Protein AF-G4F973-F1 (afdb_monomer_lite)

Foldseek 3Di:
DPPPPDDQDPVLLVQLVVCVVPDDLVVSCVVSVHDSVVSVVSVVVVVPVVDDDD

Structure (mmCIF, N/CA/C/O backbone):
data_AF-G4F973-F1
#
_entry.id   AF-G4F973-F1
#
loop_
_atom_site.group_PDB
_atom_site.id
_atom_site.type_symbol
_atom_site.label_atom_id
_atom_site.label_alt_id
_atom_site.label_comp_id
_atom_site.label_asym_id
_atom_site.label_entity_id
_atom_site.label_seq_id
_atom_site.pdbx_PDB_ins_code
_atom_site.Cartn_x
_atom_site.Cartn_y
_atom_site.Cartn_z
_atom_site.occupancy
_atom_site.B_iso_or_equiv
_atom_site.auth_seq_id
_atom_site.auth_comp_id
_atom_site.auth_asym_id
_atom_site.auth_atom_id
_atom_site.pdbx_PDB_model_num
ATOM 1 N N . MET A 1 1 ? -21.948 3.934 -11.198 1.00 42.03 1 MET A N 1
ATOM 2 C CA . MET A 1 1 ? -20.546 4.212 -10.815 1.00 42.03 1 MET A CA 1
ATOM 3 C C . MET A 1 1 ? -19.640 3.348 -11.671 1.00 42.03 1 MET A C 1
ATOM 5 O O . MET A 1 1 ? -19.592 2.142 -11.472 1.00 42.03 1 MET A O 1
ATOM 9 N N . THR A 1 2 ? -19.011 3.929 -12.687 1.00 44.22 2 THR A N 1
ATOM 10 C CA . THR A 1 2 ? -18.069 3.231 -13.567 1.00 44.22 2 THR A CA 1
ATOM 11 C C . THR A 1 2 ? -16.837 2.856 -12.754 1.00 44.22 2 THR A C 1
ATOM 13 O O . THR A 1 2 ? -16.019 3.699 -12.395 1.00 44.22 2 THR A O 1
ATOM 16 N N . HIS A 1 3 ? -16.729 1.579 -12.395 1.00 56.47 3 HIS A N 1
ATOM 17 C CA . HIS A 1 3 ? -15.550 1.048 -11.729 1.00 56.47 3 HIS A CA 1
ATOM 18 C C . HIS A 1 3 ? -14.431 0.989 -12.778 1.00 56.47 3 HIS A C 1
ATOM 20 O O . HIS A 1 3 ? -14.216 -0.036 -13.416 1.00 56.47 3 HIS A O 1
ATOM 26 N N . CYS A 1 4 ? -13.765 2.120 -13.026 1.00 58.62 4 CYS A N 1
ATOM 27 C CA . CYS A 1 4 ? -12.629 2.188 -13.935 1.00 58.62 4 CYS A CA 1
ATOM 28 C C . CYS A 1 4 ? -11.557 1.233 -13.413 1.00 58.62 4 CYS A C 1
ATOM 30 O O . CYS A 1 4 ? -10.902 1.503 -12.401 1.00 58.62 4 CYS A O 1
ATOM 32 N N . TYR A 1 5 ? -11.419 0.082 -14.070 1.00 62.59 5 TYR A N 1
ATOM 33 C CA . TYR A 1 5 ? -10.428 -0.919 -13.722 1.00 62.59 5 TYR A CA 1
ATOM 34 C C . TYR A 1 5 ? -9.046 -0.383 -14.099 1.00 62.59 5 TYR A C 1
ATOM 36 O O . TYR A 1 5 ? -8.521 -0.623 -15.181 1.00 62.59 5 TYR A O 1
ATOM 44 N N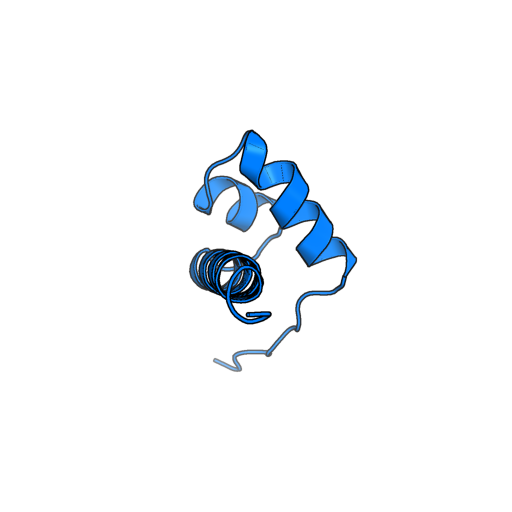 . ARG A 1 6 ? -8.456 0.415 -13.206 1.00 73.50 6 ARG A N 1
ATOM 45 C CA . ARG A 1 6 ? -7.049 0.792 -13.315 1.00 73.50 6 ARG A CA 1
ATOM 46 C C . ARG A 1 6 ? -6.219 -0.370 -12.818 1.00 73.50 6 ARG A C 1
ATOM 48 O O . ARG A 1 6 ? -6.123 -0.583 -11.606 1.00 73.50 6 ARG A O 1
ATOM 55 N N . HIS A 1 7 ? -5.618 -1.075 -13.766 1.00 78.94 7 HIS A N 1
ATOM 56 C CA . HIS A 1 7 ? -4.539 -2.010 -13.498 1.00 78.94 7 HIS A CA 1
ATOM 57 C C . HIS A 1 7 ? -3.468 -1.327 -12.635 1.00 78.94 7 HIS A C 1
ATOM 59 O O . HIS A 1 7 ? -3.206 -0.129 -12.779 1.00 78.94 7 HIS A O 1
ATOM 65 N N . LEU A 1 8 ? -2.875 -2.088 -11.716 1.00 80.50 8 LEU A N 1
ATOM 66 C CA . LEU A 1 8 ? -1.659 -1.647 -11.046 1.00 80.50 8 LEU A CA 1
ATOM 67 C C . LEU A 1 8 ? -0.511 -1.705 -12.044 1.00 80.50 8 LEU A C 1
ATOM 69 O O . LEU A 1 8 ? -0.261 -2.774 -12.616 1.00 80.50 8 LEU A O 1
ATOM 73 N N . SER A 1 9 ? 0.185 -0.581 -12.203 1.00 86.12 9 SER A N 1
ATOM 74 C CA . SER A 1 9 ? 1.468 -0.546 -12.899 1.00 86.12 9 SER A CA 1
ATOM 75 C C . SER A 1 9 ? 2.511 -1.367 -12.131 1.00 86.12 9 SER A C 1
ATOM 77 O O . SER A 1 9 ? 2.315 -1.733 -10.968 1.00 86.12 9 SER A O 1
AT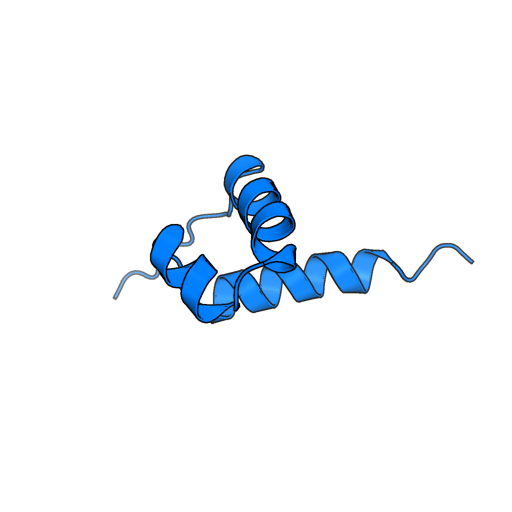OM 79 N N . ALA A 1 10 ? 3.638 -1.669 -12.775 1.00 84.44 10 ALA A N 1
ATOM 80 C CA . ALA A 1 10 ? 4.763 -2.309 -12.095 1.00 84.44 10 ALA A CA 1
ATOM 81 C C . ALA A 1 10 ? 5.273 -1.459 -10.915 1.00 84.44 10 ALA A C 1
ATOM 83 O O . ALA A 1 10 ? 5.603 -2.005 -9.864 1.00 84.44 10 ALA A O 1
ATOM 84 N N . GLU A 1 11 ? 5.252 -0.133 -11.057 1.00 87.12 11 GLU A N 1
ATOM 85 C CA . GLU A 1 11 ? 5.628 0.820 -10.009 1.00 87.12 11 GLU A CA 1
ATOM 86 C C 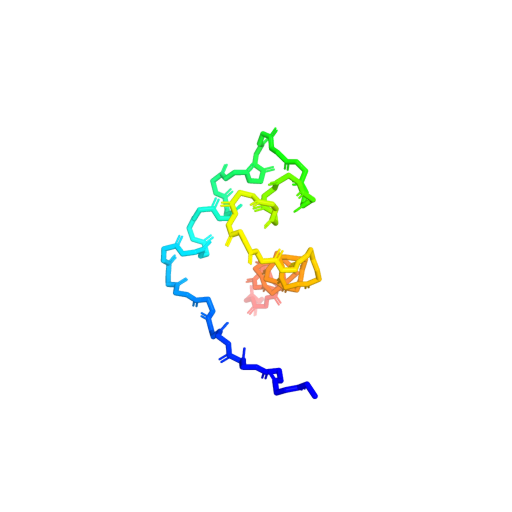. GLU A 1 11 ? 4.675 0.759 -8.812 1.00 87.12 11 GLU A C 1
ATOM 88 O O . GLU A 1 11 ? 5.136 0.645 -7.679 1.00 87.12 11 GLU A O 1
ATOM 93 N N . ASP A 1 12 ? 3.355 0.732 -9.051 1.00 87.00 12 ASP A N 1
ATOM 94 C CA . ASP A 1 12 ? 2.353 0.570 -7.990 1.00 87.00 12 ASP A CA 1
ATOM 95 C C . ASP A 1 12 ? 2.612 -0.727 -7.202 1.00 87.00 12 ASP A C 1
ATOM 97 O O . ASP A 1 12 ? 2.551 -0.748 -5.973 1.00 87.00 12 ASP A O 1
ATOM 101 N N . ARG A 1 13 ? 2.936 -1.826 -7.898 1.00 87.88 13 ARG A N 1
ATOM 102 C CA . ARG A 1 13 ? 3.246 -3.116 -7.257 1.00 87.88 13 ARG A CA 1
ATOM 103 C C . ARG A 1 13 ? 4.541 -3.055 -6.450 1.00 87.88 13 ARG A C 1
ATOM 105 O O . ARG A 1 13 ? 4.567 -3.543 -5.321 1.00 87.88 13 ARG A O 1
ATOM 112 N N . ALA A 1 14 ? 5.591 -2.441 -6.993 1.00 89.25 14 ALA A N 1
ATOM 113 C CA . ALA A 1 14 ? 6.862 -2.261 -6.298 1.00 89.25 14 ALA A CA 1
ATOM 114 C C . ALA A 1 14 ? 6.691 -1.405 -5.032 1.00 89.25 14 ALA A C 1
ATOM 116 O O . ALA A 1 14 ? 7.165 -1.789 -3.962 1.00 89.25 14 ALA A O 1
ATOM 117 N N . ALA A 1 15 ? 5.933 -0.308 -5.122 1.00 90.25 15 ALA A N 1
ATOM 118 C CA . ALA A 1 15 ? 5.609 0.549 -3.988 1.00 90.25 15 ALA A CA 1
ATOM 119 C C . ALA A 1 15 ? 4.848 -0.220 -2.899 1.00 90.25 15 ALA A C 1
ATOM 121 O O . ALA A 1 15 ? 5.195 -0.129 -1.723 1.00 90.25 15 ALA A O 1
ATOM 122 N N . ILE A 1 16 ? 3.864 -1.046 -3.271 1.00 91.06 16 ILE A N 1
ATOM 123 C CA . ILE A 1 16 ? 3.141 -1.900 -2.315 1.00 91.06 16 ILE A CA 1
ATOM 124 C C . ILE A 1 16 ? 4.086 -2.860 -1.599 1.00 91.06 16 ILE A C 1
ATOM 126 O O . ILE A 1 16 ? 3.997 -2.986 -0.377 1.00 91.06 16 ILE A O 1
ATOM 130 N N . MET A 1 17 ? 4.980 -3.528 -2.332 1.00 89.38 17 MET A N 1
ATOM 131 C CA . MET A 1 17 ? 5.937 -4.475 -1.751 1.00 89.38 17 MET A CA 1
ATOM 132 C C . MET A 1 17 ? 6.905 -3.784 -0.788 1.00 89.38 17 MET A C 1
ATOM 134 O O . MET A 1 17 ? 7.108 -4.276 0.320 1.00 89.38 17 MET A O 1
ATOM 138 N N . LEU A 1 18 ? 7.444 -2.623 -1.172 1.00 90.00 18 LEU A N 1
ATOM 139 C CA . LEU A 1 18 ? 8.373 -1.855 -0.343 1.00 90.00 18 LEU A CA 1
ATOM 140 C C . LEU A 1 18 ? 7.689 -1.306 0.915 1.00 90.00 18 LEU A C 1
ATOM 142 O O . LEU A 1 18 ? 8.193 -1.451 2.028 1.00 90.00 18 LEU A O 1
ATOM 146 N N . MET A 1 19 ? 6.502 -0.717 0.760 1.00 91.00 19 MET A N 1
ATOM 147 C CA . MET A 1 19 ? 5.770 -0.126 1.877 1.00 91.00 19 MET A CA 1
ATOM 148 C C . MET A 1 19 ? 5.206 -1.179 2.833 1.00 91.00 19 MET A C 1
ATOM 150 O 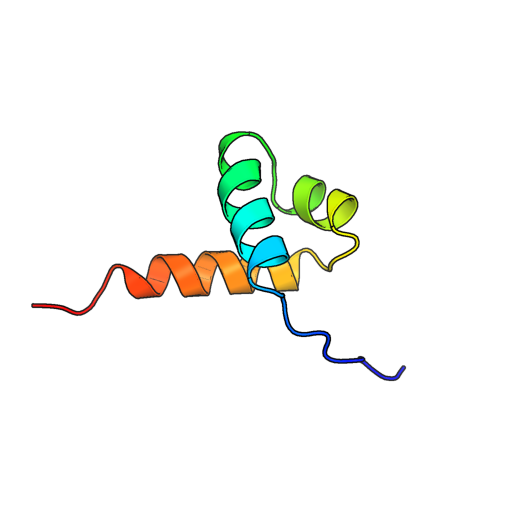O . MET A 1 19 ? 5.015 -0.880 4.011 1.00 91.00 19 MET A O 1
ATOM 154 N N . ARG A 1 20 ? 4.949 -2.415 2.376 1.00 88.81 20 ARG A N 1
ATOM 155 C CA . ARG A 1 20 ? 4.392 -3.483 3.222 1.00 88.81 20 ARG A CA 1
ATOM 156 C C . ARG A 1 20 ? 5.277 -3.834 4.418 1.00 88.81 20 ARG A C 1
ATOM 158 O O . ARG A 1 20 ? 4.734 -4.279 5.426 1.00 88.81 20 ARG A O 1
ATOM 165 N N . ALA A 1 21 ? 6.587 -3.608 4.328 1.00 87.44 21 ALA A N 1
ATOM 166 C CA . ALA A 1 21 ? 7.514 -3.845 5.432 1.00 87.44 21 ALA A CA 1
ATOM 167 C C . ALA A 1 21 ? 7.233 -2.945 6.649 1.00 87.44 21 ALA A C 1
ATOM 169 O O . ALA A 1 21 ? 7.382 -3.392 7.780 1.00 87.44 21 ALA A O 1
ATOM 170 N N . ASN A 1 22 ? 6.776 -1.708 6.419 1.00 92.44 22 ASN A N 1
ATOM 171 C CA . ASN A 1 22 ? 6.641 -0.687 7.466 1.00 92.44 22 ASN A CA 1
ATOM 172 C C . ASN A 1 22 ? 5.208 -0.156 7.642 1.00 92.44 22 ASN A C 1
ATOM 174 O O . ASN A 1 22 ? 4.908 0.510 8.631 1.00 92.44 22 ASN A O 1
ATOM 178 N N . HIS A 1 23 ? 4.298 -0.441 6.706 1.00 93.31 23 HIS A N 1
ATOM 179 C CA . HIS A 1 23 ? 2.953 0.127 6.689 1.00 93.31 23 HIS A CA 1
ATOM 180 C C . HIS A 1 23 ? 1.841 -0.927 6.630 1.00 93.31 23 HIS A C 1
ATOM 182 O O . HIS A 1 23 ? 1.938 -1.998 6.020 1.00 93.31 23 HIS A O 1
ATOM 188 N N . SER A 1 24 ? 0.707 -0.581 7.243 1.00 94.25 24 SER A N 1
ATOM 189 C CA . SER A 1 24 ? -0.523 -1.364 7.133 1.00 94.25 24 SER A CA 1
ATOM 190 C C . SER A 1 24 ? -1.151 -1.219 5.742 1.00 94.25 24 SER A C 1
ATOM 192 O O . SER A 1 24 ? -0.999 -0.196 5.076 1.00 94.25 24 SER A O 1
ATOM 194 N N . ILE A 1 25 ? -1.938 -2.216 5.321 1.00 92.50 25 ILE A N 1
ATOM 195 C CA . ILE A 1 25 ? -2.640 -2.212 4.022 1.00 92.50 25 ILE A CA 1
ATOM 196 C C . ILE A 1 25 ? -3.471 -0.934 3.835 1.00 92.50 25 ILE A C 1
ATOM 198 O O . ILE A 1 25 ? -3.503 -0.367 2.748 1.00 92.50 25 ILE A O 1
ATOM 202 N N . 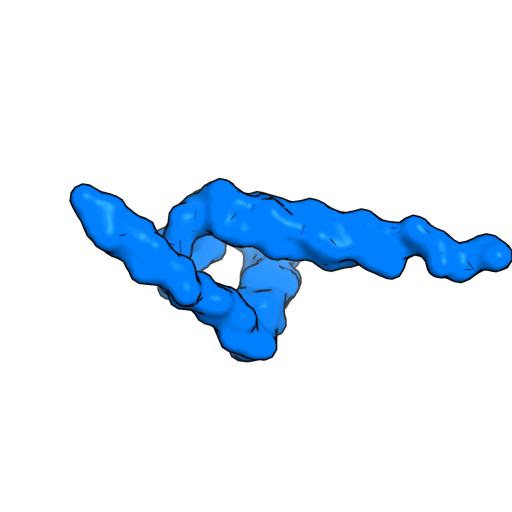ARG A 1 26 ? -4.119 -0.450 4.903 1.00 94.12 26 ARG A N 1
ATOM 203 C CA . ARG A 1 26 ? -4.922 0.781 4.869 1.00 94.12 26 ARG A CA 1
ATOM 204 C C . ARG A 1 26 ? -4.061 2.031 4.676 1.00 94.12 26 ARG A C 1
ATOM 206 O O . ARG A 1 26 ? -4.478 2.932 3.959 1.00 94.12 26 ARG A O 1
ATOM 213 N N . ALA A 1 27 ? -2.879 2.091 5.290 1.00 94.19 27 ALA A N 1
ATOM 214 C CA . ALA A 1 27 ? -1.956 3.208 5.103 1.00 94.19 27 ALA A CA 1
ATOM 215 C C . ALA A 1 27 ? -1.429 3.254 3.660 1.00 94.19 27 ALA A C 1
ATOM 217 O O . ALA A 1 27 ? -1.516 4.298 3.021 1.00 94.19 27 ALA A O 1
ATOM 218 N N . ILE A 1 28 ? -1.015 2.105 3.119 1.00 92.56 28 ILE A N 1
ATOM 219 C CA . ILE A 1 28 ? -0.564 1.961 1.724 1.00 92.56 28 ILE A CA 1
ATOM 220 C C . ILE A 1 28 ? -1.677 2.357 0.747 1.00 92.56 28 ILE A C 1
ATOM 222 O O . ILE A 1 28 ? -1.455 3.122 -0.184 1.00 92.56 28 ILE A O 1
ATOM 226 N N . ALA A 1 29 ? -2.899 1.882 0.993 1.00 91.94 29 ALA A N 1
ATOM 227 C CA . ALA A 1 29 ? -4.071 2.208 0.189 1.00 91.94 29 ALA A CA 1
ATOM 228 C C . ALA A 1 29 ? -4.334 3.722 0.124 1.00 91.94 29 ALA A C 1
ATOM 230 O O . ALA A 1 29 ? -4.564 4.250 -0.961 1.00 91.94 29 ALA A O 1
ATOM 231 N N . ARG A 1 30 ? -4.237 4.431 1.259 1.00 92.88 30 ARG A N 1
ATOM 232 C CA . ARG A 1 30 ? -4.368 5.897 1.292 1.00 92.88 30 ARG A CA 1
ATOM 233 C C . ARG A 1 30 ? -3.250 6.589 0.518 1.00 92.88 30 ARG A C 1
ATOM 235 O O . ARG A 1 30 ? -3.539 7.502 -0.242 1.00 92.88 30 ARG A O 1
ATOM 242 N N . GLN A 1 31 ? -2.009 6.136 0.681 1.00 90.62 31 GLN A N 1
ATOM 243 C CA . GLN A 1 31 ? -0.846 6.740 0.027 1.00 90.62 31 GLN A CA 1
ATOM 244 C C . GLN A 1 31 ? -0.881 6.587 -1.498 1.00 90.62 31 GLN A C 1
ATOM 246 O O . GLN A 1 31 ? -0.531 7.513 -2.218 1.00 90.62 31 GLN A O 1
ATOM 251 N N . LEU A 1 32 ? -1.349 5.437 -1.986 1.00 87.25 32 LEU A N 1
ATOM 252 C CA . LEU A 1 32 ? -1.466 5.143 -3.417 1.00 87.25 32 LEU A CA 1
ATOM 253 C C . LEU A 1 32 ? -2.821 5.562 -4.014 1.00 87.25 32 LEU A C 1
ATOM 255 O O . LEU A 1 32 ? -3.077 5.320 -5.192 1.00 87.25 32 LEU A O 1
ATOM 259 N N . GLY A 1 33 ? -3.734 6.122 -3.210 1.00 89.31 33 GLY A N 1
ATOM 260 C CA . GLY A 1 33 ? -5.092 6.458 -3.654 1.00 89.31 33 GLY A CA 1
ATOM 261 C C . GLY A 1 33 ? -5.883 5.244 -4.162 1.00 89.31 33 GLY A C 1
ATOM 262 O O . GLY A 1 33 ? -6.710 5.359 -5.068 1.00 89.31 33 GLY A O 1
ATOM 263 N N . ARG A 1 34 ? -5.609 4.050 -3.626 1.00 88.19 34 ARG A N 1
ATOM 264 C CA . ARG A 1 34 ? -6.231 2.784 -4.039 1.00 88.19 34 ARG A CA 1
ATOM 265 C C . ARG A 1 34 ? -7.141 2.234 -2.954 1.00 88.19 34 ARG A C 1
ATOM 267 O O . ARG A 1 34 ? -7.031 2.567 -1.780 1.00 88.19 34 ARG A O 1
ATOM 274 N N . SER A 1 35 ? -8.030 1.322 -3.341 1.00 90.88 35 SER A N 1
ATOM 275 C CA . SER A 1 35 ? -8.844 0.614 -2.356 1.00 90.88 35 SER A CA 1
ATOM 276 C C . SER A 1 35 ? -7.983 -0.389 -1.562 1.00 90.88 35 SER A C 1
ATOM 278 O O . SER A 1 35 ? -7.151 -1.084 -2.157 1.00 90.88 35 SER A O 1
ATOM 280 N N . PRO A 1 36 ? -8.205 -0.556 -0.245 1.00 91.31 36 PRO A N 1
ATOM 281 C CA . PRO A 1 36 ? -7.511 -1.573 0.549 1.00 91.31 36 PRO A CA 1
ATOM 282 C C . PRO A 1 36 ? -7.706 -2.996 0.010 1.00 91.31 36 PRO A C 1
ATOM 284 O O . PRO A 1 36 ? -6.809 -3.830 0.123 1.00 91.31 36 PRO A O 1
ATOM 287 N N . SER A 1 37 ? -8.856 -3.276 -0.618 1.00 90.19 37 SER A N 1
ATOM 288 C CA . SER A 1 37 ? -9.138 -4.581 -1.223 1.00 90.19 37 SER A CA 1
ATOM 289 C C . SER A 1 37 ? -8.296 -4.834 -2.473 1.00 90.19 37 SER A C 1
ATOM 291 O O . SER A 1 37 ? -7.964 -5.981 -2.759 1.00 90.19 37 SER A O 1
ATOM 293 N N . THR A 1 38 ? -7.922 -3.791 -3.220 1.00 90.44 38 THR A N 1
ATOM 294 C CA . THR A 1 38 ? -6.986 -3.895 -4.348 1.00 90.44 38 THR A CA 1
ATOM 295 C C . THR A 1 38 ? -5.592 -4.278 -3.858 1.00 90.44 38 THR A C 1
ATOM 297 O O . THR A 1 38 ? -5.012 -5.236 -4.360 1.00 90.44 38 THR A O 1
ATOM 300 N N . ILE A 1 39 ? -5.093 -3.581 -2.834 1.00 90.31 39 ILE A N 1
ATOM 301 C CA . ILE A 1 39 ? -3.779 -3.849 -2.233 1.00 90.31 39 ILE A CA 1
ATOM 302 C C . ILE A 1 39 ? -3.733 -5.258 -1.627 1.00 90.31 39 ILE A C 1
ATOM 304 O O . ILE A 1 39 ? -2.784 -5.999 -1.853 1.00 90.31 39 ILE A O 1
ATOM 308 N N . SER A 1 40 ? -4.785 -5.663 -0.906 1.00 90.56 40 SER A N 1
ATOM 309 C CA . SER A 1 40 ? -4.890 -7.008 -0.326 1.00 90.56 40 SER A CA 1
ATOM 310 C C . SER A 1 40 ? -4.840 -8.103 -1.397 1.00 90.56 40 SER A C 1
ATOM 312 O O . SER A 1 40 ? -4.036 -9.028 -1.299 1.00 90.56 40 SER A O 1
ATOM 314 N N . ARG A 1 41 ? -5.632 -7.966 -2.471 1.00 88.94 41 ARG A N 1
ATOM 315 C CA . ARG A 1 41 ? -5.622 -8.907 -3.604 1.00 88.94 41 ARG A CA 1
ATOM 316 C C . ARG A 1 41 ? -4.249 -9.001 -4.268 1.00 88.94 41 ARG A C 1
ATOM 318 O O . ARG A 1 41 ? -3.842 -10.092 -4.651 1.00 88.94 41 ARG A O 1
ATOM 325 N N . GLU A 1 42 ? -3.541 -7.881 -4.395 1.00 89.88 42 GLU A N 1
ATOM 326 C CA . GLU A 1 42 ? -2.186 -7.861 -4.948 1.00 89.88 42 GLU A CA 1
ATOM 327 C C . GLU A 1 42 ? -1.190 -8.603 -4.050 1.00 89.88 42 GLU A C 1
ATOM 329 O O . GLU A 1 42 ? -0.443 -9.454 -4.527 1.00 89.88 42 GLU A O 1
ATOM 334 N N . LEU A 1 43 ? -1.231 -8.353 -2.740 1.00 87.38 43 LEU A N 1
ATOM 335 C CA . LEU A 1 43 ? -0.384 -9.055 -1.777 1.00 87.38 43 LEU A CA 1
ATOM 336 C C . LEU A 1 43 ? -0.652 -10.565 -1.783 1.00 87.38 43 LEU A C 1
ATOM 338 O O . LEU A 1 43 ? 0.295 -11.343 -1.807 1.00 87.38 43 LEU A O 1
ATOM 342 N N . VAL A 1 44 ? -1.922 -10.983 -1.825 1.00 87.12 44 VAL A N 1
ATOM 343 C CA . VAL A 1 44 ? -2.295 -12.404 -1.930 1.00 87.12 44 VAL A CA 1
ATOM 344 C C . VAL A 1 44 ? -1.779 -13.015 -3.234 1.00 87.12 44 VAL A C 1
ATOM 346 O O . VAL A 1 44 ? -1.220 -14.105 -3.226 1.00 87.12 44 VAL A O 1
ATOM 349 N N . ARG A 1 45 ? -1.896 -12.316 -4.367 1.00 82.88 45 ARG A N 1
ATOM 350 C CA . ARG A 1 45 ? -1.359 -12.797 -5.651 1.00 82.88 45 ARG A CA 1
ATOM 351 C C . ARG A 1 45 ? 0.149 -13.057 -5.573 1.00 82.88 45 ARG A C 1
ATOM 353 O O . ARG A 1 45 ? 0.620 -14.088 -6.047 1.00 82.88 45 ARG A O 1
ATOM 360 N N . HIS A 1 46 ? 0.890 -12.161 -4.927 1.00 75.31 46 HIS A N 1
ATOM 361 C CA . HIS A 1 46 ? 2.326 -12.326 -4.718 1.00 75.31 46 HIS A CA 1
ATOM 362 C C . HIS A 1 46 ? 2.681 -13.430 -3.703 1.00 75.31 46 HIS A C 1
ATOM 364 O O . HIS A 1 46 ? 3.730 -14.055 -3.849 1.00 75.31 46 HIS A O 1
ATOM 370 N N . THR A 1 47 ? 1.836 -13.732 -2.708 1.00 64.38 47 THR A N 1
ATOM 371 C CA . THR A 1 47 ? 2.085 -14.855 -1.781 1.00 64.38 47 THR A CA 1
ATOM 372 C C . THR A 1 47 ? 1.753 -16.214 -2.395 1.00 64.38 47 THR A C 1
ATOM 374 O O . THR A 1 47 ? 2.467 -17.180 -2.134 1.00 64.38 47 THR A O 1
ATOM 377 N N . VAL A 1 48 ? 0.732 -16.296 -3.256 1.00 60.38 48 VAL A N 1
ATOM 378 C CA . VAL A 1 48 ? 0.366 -17.531 -3.976 1.00 60.38 48 VAL A CA 1
ATOM 379 C C . VAL A 1 48 ? 1.447 -17.925 -4.995 1.00 60.38 48 VAL A C 1
ATOM 381 O O . VAL A 1 48 ? 1.681 -19.110 -5.214 1.00 60.38 48 VAL A O 1
ATOM 384 N N . SER A 1 49 ? 2.216 -16.961 -5.515 1.00 55.16 49 SER A N 1
ATOM 385 C CA . SER A 1 49 ? 3.366 -17.227 -6.395 1.00 55.16 49 SER A CA 1
ATOM 386 C C . SER A 1 49 ? 4.563 -17.903 -5.703 1.00 55.16 49 SER A C 1
ATOM 388 O O . SER A 1 49 ? 5.491 -18.320 -6.392 1.00 55.16 49 SER A O 1
ATOM 390 N N . LYS A 1 50 ? 4.573 -18.054 -4.368 1.00 52.03 50 LYS A N 1
ATOM 391 C CA . LYS A 1 50 ? 5.609 -18.834 -3.660 1.00 52.03 50 LYS A CA 1
ATOM 392 C C . LYS A 1 50 ? 5.327 -20.342 -3.623 1.00 52.03 50 LYS A C 1
ATOM 394 O O . LYS A 1 50 ? 6.053 -21.074 -2.955 1.00 52.03 50 LYS A O 1
ATOM 399 N N . ARG A 1 51 ? 4.282 -20.831 -4.301 1.00 55.50 51 ARG A N 1
ATOM 400 C CA . ARG A 1 51 ? 3.854 -22.231 -4.194 1.00 55.50 51 ARG A CA 1
ATOM 401 C C . ARG A 1 51 ? 3.456 -22.817 -5.549 1.00 55.50 51 ARG A C 1
ATOM 403 O O . ARG A 1 51 ? 2.276 -22.849 -5.858 1.00 55.50 51 ARG A O 1
ATOM 410 N N . ALA A 1 52 ? 4.445 -23.270 -6.321 1.00 53.94 52 ALA A N 1
ATOM 411 C CA . ALA A 1 52 ? 4.377 -24.436 -7.221 1.00 53.94 52 ALA A CA 1
ATOM 412 C C . ALA A 1 52 ? 5.599 -24.471 -8.155 1.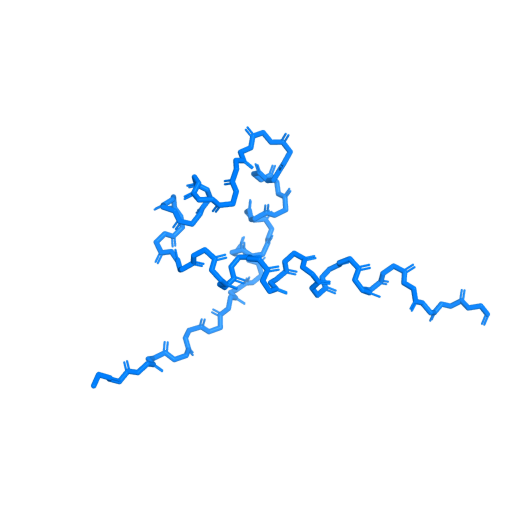00 53.94 52 ALA A C 1
ATOM 414 O O . ALA A 1 52 ? 5.486 -24.245 -9.353 1.00 53.94 52 ALA A O 1
ATOM 415 N N . ILE A 1 53 ? 6.773 -24.768 -7.604 1.00 53.66 53 ILE A N 1
ATOM 416 C CA . ILE A 1 53 ? 7.762 -25.572 -8.326 1.00 53.66 53 ILE A CA 1
ATOM 417 C C . ILE A 1 53 ? 8.193 -26.627 -7.308 1.00 53.66 53 ILE A C 1
ATOM 419 O O . ILE A 1 53 ? 9.002 -26.355 -6.424 1.00 53.66 53 ILE A O 1
ATOM 423 N N . LYS A 1 54 ? 7.500 -27.765 -7.335 1.00 42.94 54 LYS A N 1
ATOM 424 C CA . LYS A 1 54 ? 8.013 -29.030 -6.816 1.00 42.94 54 LYS A CA 1
ATOM 425 C C . LYS A 1 54 ? 8.418 -29.846 -8.029 1.00 42.94 54 LYS A C 1
ATOM 427 O O . LYS A 1 54 ? 7.637 -29.797 -9.006 1.00 42.94 54 LYS A O 1
#

pLDDT: mean 80.25, std 15.69, range [42.03, 94.25]

Sequence (54 aa):
MTHCYRHLSAEDRAAIMLMRANHSIRAIARQLGRSPSTISRELVRHTVSKRAIK

Radius of gyration: 12.19 Å; chains: 1; bounding box: 29×36×21 Å

Secondary structure (DSSP, 8-state):
------PPPHHHHHHHHHHHTTS-HHHHHHHTT--HHHHHHHHHHHHHTTS---